Protein AF-A0A6S6S056-F1 (afdb_monomer)

Radius of gyration: 12.27 Å; Cα contacts (8 Å, |Δi|>4): 28; chains: 1; bounding box: 31×21×35 Å

Nearest PDB structures (foldseek):
  1tc3-assembly1_C  TM=7.990E-01  e=1.030E+00  Caenorhabditis elegans
  4yg1-assembly1_C  TM=5.529E-01  e=2.788E-01  Escherichia coli K-12
  5j9i-assembly2_C  TM=6.696E-01  e=1.429E+00  Vibrio cholerae
  4yrv-assembly1_A  TM=7.032E-01  e=2.258E+00  Nostoc sp. PCC 7120 = FACHB-418
  7o81-assembly1_AU  TM=6.084E-01  e=2.747E+00  Oryctolagus cuniculus

Secondary structure (DSSP, 8-state):
----HHHHHHHHHHHHHTT--HHHHHHHHT--HHHHHHHHH-SS--------

Solvent-accessible surface area (backbone atoms only — not comparable to full-atom values): 3339 Å² total; per-residue (Å²): 135,88,78,53,66,68,57,54,51,51,54,52,50,51,28,64,74,70,68,48,52,71,73,54,46,24,62,76,70,70,49,57,61,71,56,51,58,43,35,76,78,46,68,66,78,76,74,78,75,73,86,123

Foldseek 3Di:
DDDDLVRLVVLVVCCVVVVHDLVVSCVVVVHDSVVNVCCVVPSDDDPPPPPD

Sequence (52 aa):
MSYSINFRRKVICTMEEEGLSIRETVKQFRIGSASLSRWINQIEPKASTTRQ

Mean predicted aligned error: 5.56 Å

Structure (mmCIF, N/CA/C/O backbone):
data_AF-A0A6S6S056-F1
#
_entry.id   AF-A0A6S6S056-F1
#
loop_
_atom_site.group_PDB
_atom_site.id
_atom_site.type_symbol
_atom_site.label_atom_id
_atom_site.label_alt_id
_atom_site.label_comp_id
_atom_site.label_asym_id
_atom_site.label_entity_id
_atom_site.label_seq_id
_atom_site.pdbx_PDB_ins_code
_atom_site.Cartn_x
_atom_site.Cartn_y
_atom_site.Cartn_z
_atom_site.occupancy
_atom_site.B_iso_or_equiv
_atom_site.auth_seq_id
_atom_site.auth_comp_id
_atom_site.auth_asym_id
_atom_site.auth_atom_id
_atom_site.pdbx_PDB_model_num
ATOM 1 N N . MET A 1 1 ? 15.171 -13.518 0.926 1.00 60.66 1 MET A N 1
ATOM 2 C CA . MET A 1 1 ? 13.709 -13.473 0.704 1.00 60.66 1 MET A CA 1
ATOM 3 C C . MET A 1 1 ? 13.435 -12.600 -0.514 1.00 60.66 1 MET A C 1
ATOM 5 O O . MET A 1 1 ? 13.841 -11.442 -0.499 1.00 60.66 1 MET A O 1
ATOM 9 N N . SER A 1 2 ? 12.827 -13.133 -1.575 1.00 77.81 2 SER A N 1
ATOM 10 C CA . SER A 1 2 ? 12.414 -12.311 -2.720 1.00 77.81 2 SER A CA 1
ATOM 11 C C . SER A 1 2 ? 10.949 -11.930 -2.545 1.00 77.81 2 SER A C 1
ATOM 13 O O . SER A 1 2 ? 10.077 -12.789 -2.601 1.00 77.81 2 SER A O 1
ATOM 15 N N . TYR A 1 3 ? 10.684 -10.654 -2.275 1.00 88.88 3 TYR A N 1
ATOM 16 C CA . TYR A 1 3 ? 9.322 -10.127 -2.199 1.00 88.88 3 TYR A CA 1
ATOM 17 C C . TYR A 1 3 ? 8.867 -9.682 -3.589 1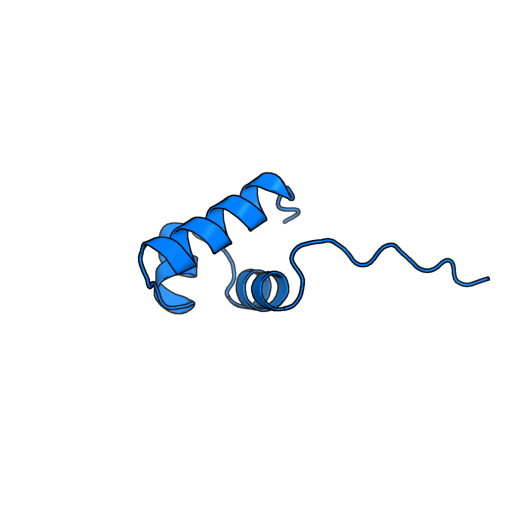.00 88.88 3 TYR A C 1
ATOM 19 O O . TYR A 1 3 ? 9.631 -9.002 -4.286 1.00 88.88 3 TYR A O 1
ATOM 27 N N . SER A 1 4 ? 7.636 -10.026 -3.973 1.00 90.75 4 SER A N 1
ATOM 28 C CA . SER A 1 4 ? 7.044 -9.609 -5.249 1.00 90.75 4 SER A CA 1
ATOM 29 C C . SER A 1 4 ? 6.851 -8.091 -5.306 1.00 90.75 4 SER A C 1
ATOM 31 O O . SER A 1 4 ? 6.682 -7.439 -4.276 1.00 90.75 4 SER A O 1
ATOM 33 N N . ILE A 1 5 ? 6.860 -7.511 -6.509 1.00 90.00 5 ILE A N 1
ATOM 34 C CA . ILE A 1 5 ? 6.691 -6.060 -6.686 1.00 90.00 5 ILE A CA 1
ATOM 35 C C . ILE A 1 5 ? 5.342 -5.564 -6.148 1.00 90.00 5 ILE A C 1
ATOM 37 O O . ILE A 1 5 ? 5.282 -4.525 -5.497 1.00 90.00 5 ILE A O 1
ATOM 41 N N . ASN A 1 6 ? 4.285 -6.361 -6.328 1.00 92.44 6 ASN A N 1
ATOM 42 C CA . ASN A 1 6 ? 2.947 -6.058 -5.823 1.00 92.44 6 ASN A CA 1
ATOM 43 C C . ASN A 1 6 ? 2.924 -6.002 -4.295 1.00 92.44 6 ASN A C 1
ATOM 45 O O . ASN A 1 6 ? 2.312 -5.105 -3.724 1.00 92.44 6 ASN A O 1
ATOM 49 N N . PHE A 1 7 ? 3.636 -6.917 -3.630 1.00 93.50 7 PHE A N 1
ATOM 50 C CA . PHE A 1 7 ? 3.754 -6.889 -2.176 1.00 93.50 7 PHE A CA 1
ATOM 51 C C . PHE A 1 7 ? 4.486 -5.631 -1.701 1.00 93.50 7 PHE A C 1
ATOM 53 O O . PHE A 1 7 ? 4.006 -4.957 -0.798 1.00 93.50 7 PHE A O 1
ATOM 60 N N . ARG A 1 8 ? 5.602 -5.263 -2.345 1.00 93.56 8 ARG A N 1
ATOM 61 C CA . ARG A 1 8 ? 6.352 -4.040 -2.002 1.00 93.56 8 ARG A CA 1
ATOM 62 C C . ARG A 1 8 ? 5.486 -2.791 -2.137 1.00 93.56 8 ARG A C 1
ATOM 64 O O . ARG A 1 8 ? 5.462 -1.983 -1.219 1.00 93.56 8 ARG A O 1
ATOM 71 N N . ARG A 1 9 ? 4.756 -2.666 -3.253 1.00 93.94 9 ARG A N 1
ATOM 72 C CA . ARG A 1 9 ? 3.830 -1.549 -3.495 1.00 93.94 9 ARG A CA 1
ATOM 73 C C . ARG A 1 9 ? 2.742 -1.492 -2.427 1.00 93.94 9 ARG A C 1
ATOM 75 O O . ARG A 1 9 ? 2.547 -0.436 -1.849 1.00 93.94 9 ARG A O 1
ATOM 82 N N . LYS A 1 10 ? 2.120 -2.630 -2.095 1.00 95.38 10 LYS A N 1
ATOM 83 C CA . LYS A 1 10 ? 1.113 -2.701 -1.027 1.00 95.38 10 LYS A CA 1
ATOM 84 C C . LYS A 1 10 ? 1.659 -2.196 0.311 1.00 95.38 10 LYS A C 1
ATOM 86 O O . LYS A 1 10 ? 0.997 -1.405 0.962 1.00 95.38 10 LYS A O 1
ATOM 91 N N . VAL A 1 11 ? 2.862 -2.624 0.696 1.00 95.12 11 VAL A N 1
ATOM 92 C CA . VAL A 1 11 ? 3.494 -2.193 1.953 1.00 95.12 11 VAL A CA 1
ATOM 93 C C . VAL A 1 11 ? 3.720 -0.679 1.980 1.00 95.12 11 VAL A C 1
ATOM 95 O O . VAL A 1 11 ? 3.448 -0.056 3.000 1.00 95.12 11 VAL A O 1
ATOM 98 N N . ILE A 1 12 ? 4.201 -0.090 0.879 1.00 94.31 12 ILE A N 1
ATOM 99 C CA . ILE A 1 12 ? 4.421 1.362 0.802 1.00 94.31 12 ILE A CA 1
ATOM 100 C C . ILE A 1 12 ? 3.096 2.125 0.831 1.00 94.31 12 ILE A C 1
ATOM 102 O O . ILE A 1 12 ? 2.974 3.043 1.631 1.00 94.31 12 ILE A O 1
ATOM 106 N N . CYS A 1 13 ? 2.096 1.707 0.047 1.00 95.44 13 CYS A N 1
ATOM 107 C CA . CYS A 1 13 ? 0.778 2.343 0.064 1.00 95.44 13 CYS A CA 1
ATOM 108 C C . CYS A 1 13 ? 0.167 2.324 1.469 1.00 95.44 13 CYS A C 1
ATOM 110 O O . CYS A 1 13 ? -0.244 3.366 1.954 1.00 95.44 13 CYS A O 1
ATOM 112 N N . THR A 1 14 ? 0.191 1.183 2.167 1.00 95.50 14 THR A N 1
ATOM 113 C CA . THR A 1 14 ? -0.308 1.108 3.549 1.00 95.50 14 THR A CA 1
ATOM 114 C C . THR A 1 14 ? 0.486 2.007 4.501 1.00 95.50 14 THR A C 1
ATOM 116 O O . THR A 1 14 ? -0.108 2.653 5.354 1.00 95.50 14 THR A O 1
ATOM 119 N N . MET A 1 15 ? 1.815 2.091 4.355 1.00 94.81 15 MET A N 1
ATOM 120 C CA . MET A 1 15 ? 2.640 2.984 5.179 1.00 94.81 15 MET A CA 1
ATOM 121 C C . MET A 1 15 ? 2.255 4.459 4.989 1.00 94.81 15 MET A C 1
ATOM 123 O O . MET A 1 15 ? 2.189 5.195 5.969 1.00 94.81 15 MET A O 1
ATOM 127 N N . GLU A 1 16 ? 2.005 4.884 3.750 1.00 94.31 16 GLU A N 1
ATOM 128 C CA . GLU A 1 16 ? 1.614 6.260 3.419 1.00 94.31 16 GLU A CA 1
ATOM 129 C C . GLU A 1 16 ? 0.165 6.569 3.824 1.00 94.31 16 GLU A C 1
ATOM 131 O O . GLU A 1 16 ? -0.090 7.625 4.396 1.00 94.31 16 GLU A O 1
ATOM 136 N N . GLU A 1 17 ? -0.769 5.644 3.582 1.00 96.38 17 GLU A N 1
ATOM 137 C CA . GLU A 1 17 ? -2.193 5.786 3.922 1.00 96.38 17 GLU A CA 1
ATOM 138 C C . GLU A 1 17 ? -2.429 5.834 5.436 1.00 96.38 17 GLU A C 1
ATOM 140 O O . GLU A 1 17 ? -3.220 6.644 5.916 1.00 96.38 17 GLU A O 1
ATOM 145 N N . GLU A 1 18 ? -1.738 4.984 6.196 1.00 94.44 18 GLU A N 1
ATOM 146 C CA . GLU A 1 18 ? -1.872 4.912 7.654 1.00 94.44 18 GLU A CA 1
ATOM 147 C C . GLU A 1 18 ? -0.897 5.857 8.386 1.00 94.44 18 GLU A C 1
ATOM 149 O O . GLU A 1 18 ? -0.957 5.982 9.609 1.00 94.44 18 GLU A O 1
ATOM 154 N N . GLY A 1 19 ? 0.002 6.540 7.663 1.00 94.94 19 GLY A N 1
ATOM 155 C CA . GLY A 1 19 ? 0.996 7.447 8.249 1.00 94.94 19 GLY A CA 1
ATOM 156 C C . GLY A 1 19 ? 2.001 6.745 9.170 1.00 94.94 19 GLY A C 1
ATOM 157 O O . GLY A 1 19 ? 2.496 7.345 10.126 1.00 94.94 19 GLY A O 1
ATOM 158 N N . LEU A 1 20 ? 2.288 5.467 8.912 1.00 94.94 20 LEU A N 1
ATOM 159 C CA . LEU A 1 20 ? 3.116 4.628 9.776 1.00 94.94 20 LEU A CA 1
ATOM 160 C C . LEU A 1 20 ? 4.601 4.955 9.641 1.00 94.94 20 LEU A C 1
ATOM 162 O O . LEU A 1 20 ? 5.126 5.214 8.557 1.00 94.94 20 LEU A O 1
ATOM 166 N N . SER A 1 21 ? 5.338 4.805 10.739 1.00 94.44 21 SER A N 1
ATOM 167 C CA . SER A 1 21 ? 6.795 4.803 10.677 1.00 94.44 21 SER A CA 1
ATOM 168 C C . SER A 1 21 ? 7.336 3.508 10.057 1.00 94.44 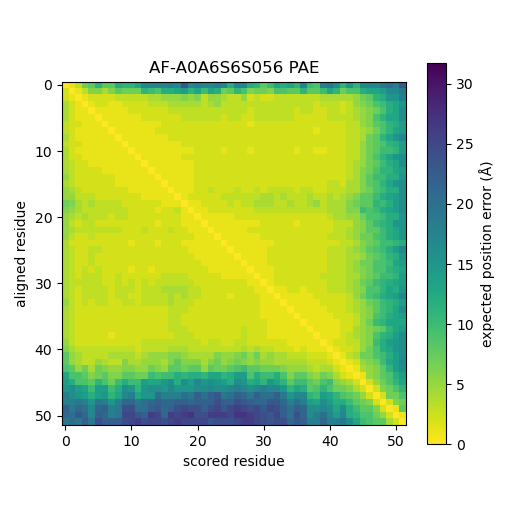21 SER A C 1
ATOM 170 O O . SER A 1 21 ? 6.702 2.446 10.061 1.00 94.44 21 SER A O 1
ATOM 172 N N . ILE A 1 22 ? 8.596 3.553 9.609 1.00 93.06 22 ILE A N 1
ATOM 173 C CA . ILE A 1 22 ? 9.334 2.368 9.135 1.00 93.06 22 ILE A CA 1
ATOM 174 C C . ILE A 1 22 ? 9.288 1.244 10.182 1.00 93.06 22 ILE A C 1
ATOM 176 O O . ILE A 1 22 ? 9.136 0.078 9.828 1.00 93.06 22 ILE A O 1
ATOM 180 N N . ARG A 1 23 ? 9.404 1.580 11.476 1.00 94.69 23 ARG A N 1
ATOM 181 C CA . ARG A 1 23 ? 9.433 0.603 12.579 1.00 94.69 23 ARG A CA 1
ATOM 182 C C . ARG A 1 23 ? 8.088 -0.087 12.794 1.00 94.69 23 ARG A C 1
ATOM 184 O O . ARG A 1 23 ? 8.068 -1.262 13.155 1.00 94.69 23 ARG A O 1
ATOM 191 N N . GLU A 1 24 ? 6.990 0.627 12.605 1.00 95.62 24 GLU A N 1
ATOM 192 C CA . GLU A 1 24 ? 5.640 0.068 12.722 1.00 95.62 24 GLU A CA 1
ATOM 193 C C . GLU A 1 24 ? 5.335 -0.816 11.519 1.00 95.62 24 GLU A C 1
ATOM 195 O O . GLU A 1 24 ? 4.986 -1.985 11.680 1.00 95.62 24 GLU A O 1
ATOM 200 N N . THR A 1 25 ? 5.639 -0.318 10.323 1.00 96.31 25 THR A N 1
ATOM 201 C CA . THR A 1 25 ? 5.445 -1.042 9.064 1.00 96.31 25 THR A CA 1
ATOM 202 C C . THR A 1 25 ? 6.216 -2.366 9.042 1.00 96.31 25 THR A C 1
ATOM 204 O O . THR A 1 25 ? 5.669 -3.412 8.690 1.00 96.31 25 THR A O 1
ATOM 207 N N . VAL A 1 26 ? 7.483 -2.387 9.478 1.00 95.38 26 VAL A N 1
ATOM 208 C CA . VAL A 1 26 ? 8.276 -3.635 9.498 1.00 95.38 26 VAL A CA 1
ATOM 209 C C . VAL A 1 26 ? 7.728 -4.660 10.487 1.00 95.38 26 VAL A C 1
ATOM 211 O O . VAL A 1 26 ? 7.816 -5.858 10.222 1.00 95.38 26 VAL A O 1
ATOM 214 N N . LYS A 1 27 ? 7.131 -4.211 11.600 1.00 95.75 27 LYS A N 1
ATOM 215 C CA . LYS A 1 27 ? 6.471 -5.090 12.575 1.00 95.75 27 LYS A CA 1
ATOM 216 C C . LYS A 1 27 ? 5.163 -5.647 12.017 1.00 95.75 27 LYS A C 1
ATOM 218 O O . LYS A 1 27 ? 4.940 -6.851 12.123 1.00 95.75 27 LYS A O 1
ATOM 223 N N . GLN A 1 28 ? 4.346 -4.803 11.388 1.00 94.62 28 GLN A N 1
ATOM 224 C CA . GLN A 1 28 ? 3.056 -5.174 10.799 1.00 94.62 28 GLN A CA 1
ATOM 225 C C . GLN A 1 28 ? 3.213 -6.200 9.675 1.00 94.62 28 GLN A C 1
ATOM 227 O O . GLN A 1 28 ? 2.532 -7.222 9.665 1.00 94.62 28 GLN A O 1
ATOM 232 N N . PHE A 1 29 ? 4.171 -5.981 8.773 1.00 93.19 29 PHE A N 1
ATOM 233 C CA . PHE A 1 29 ? 4.410 -6.862 7.628 1.00 93.19 29 PHE A CA 1
ATOM 234 C C . PHE A 1 29 ? 5.470 -7.943 7.880 1.00 93.19 29 PHE A C 1
ATOM 236 O O . PHE A 1 29 ? 5.729 -8.757 6.994 1.00 93.19 29 PHE A O 1
ATOM 243 N N . ARG A 1 30 ? 6.080 -7.969 9.075 1.00 94.19 30 ARG A N 1
ATOM 244 C CA . ARG A 1 30 ? 7.169 -8.887 9.466 1.00 94.19 30 ARG A CA 1
ATOM 245 C C . ARG A 1 30 ? 8.305 -8.936 8.439 1.00 94.19 30 ARG A C 1
ATOM 247 O O . ARG A 1 30 ? 8.813 -10.001 8.090 1.00 94.19 30 ARG A O 1
ATOM 254 N N . ILE A 1 31 ? 8.697 -7.765 7.949 1.00 94.19 31 ILE A N 1
ATOM 255 C CA . ILE A 1 31 ? 9.788 -7.595 6.985 1.00 94.19 31 ILE A CA 1
ATOM 256 C C . ILE A 1 31 ? 11.024 -7.001 7.659 1.00 94.19 31 ILE A C 1
ATOM 258 O O . ILE A 1 31 ? 10.966 -6.480 8.767 1.00 94.19 31 ILE A O 1
ATOM 262 N N . GLY A 1 32 ? 12.171 -7.058 6.983 1.00 93.44 32 GLY A N 1
ATOM 263 C CA . GLY A 1 32 ? 13.384 -6.408 7.476 1.00 93.44 32 GLY A CA 1
ATOM 264 C C . GLY A 1 32 ? 13.371 -4.903 7.208 1.00 93.44 32 GLY A C 1
ATOM 265 O O . GLY A 1 32 ? 13.046 -4.480 6.097 1.00 93.44 32 GLY A O 1
ATOM 266 N N . SER A 1 33 ? 13.827 -4.099 8.172 1.00 93.31 33 SER A N 1
ATOM 267 C CA . SER A 1 33 ? 13.930 -2.637 8.027 1.00 93.31 33 SER A CA 1
ATOM 268 C C . SER A 1 33 ? 14.745 -2.218 6.808 1.00 93.31 33 SER A C 1
ATOM 270 O O . SER A 1 33 ? 14.319 -1.349 6.058 1.00 93.31 33 SER A O 1
ATOM 272 N N . ALA A 1 34 ? 15.856 -2.908 6.532 1.00 91.31 34 ALA A N 1
ATOM 273 C CA . ALA A 1 34 ? 16.674 -2.645 5.348 1.00 91.31 34 ALA A CA 1
ATOM 274 C C . ALA A 1 34 ? 15.921 -2.897 4.028 1.00 91.31 3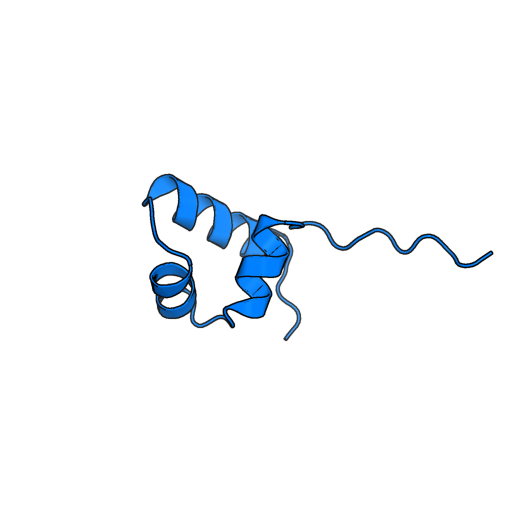4 ALA A C 1
ATOM 276 O O . ALA A 1 34 ? 16.172 -2.219 3.034 1.00 91.31 34 ALA A O 1
ATOM 277 N N . SER A 1 35 ? 14.983 -3.855 4.008 1.00 91.62 35 SER A N 1
ATOM 278 C CA . SER A 1 35 ? 14.156 -4.114 2.824 1.00 91.62 35 SER A CA 1
ATOM 279 C C . SER A 1 35 ? 13.182 -2.966 2.588 1.00 91.62 35 SER A C 1
ATOM 281 O O . SER A 1 35 ? 13.120 -2.457 1.474 1.00 91.62 35 SER A O 1
ATOM 283 N N . LEU A 1 36 ? 12.494 -2.513 3.641 1.00 92.88 36 LEU A N 1
ATOM 284 C CA . LEU A 1 36 ? 11.559 -1.395 3.544 1.00 92.88 36 LEU A CA 1
ATOM 285 C C . LEU A 1 36 ? 12.268 -0.091 3.162 1.00 92.88 36 LEU A C 1
ATOM 287 O O . LEU A 1 36 ? 11.854 0.568 2.215 1.00 92.88 36 LEU A O 1
ATOM 291 N N . SER A 1 37 ? 13.388 0.238 3.814 1.00 92.81 37 SER A N 1
ATOM 292 C CA . SER A 1 37 ? 14.196 1.412 3.458 1.00 92.81 37 SER A CA 1
ATOM 293 C C . SER A 1 37 ? 14.659 1.369 2.002 1.00 92.81 37 SER A C 1
ATOM 295 O O . SER A 1 37 ? 14.669 2.396 1.326 1.00 92.81 37 SER A O 1
ATOM 297 N N . ARG A 1 38 ? 15.008 0.186 1.482 1.00 91.50 38 ARG A N 1
ATOM 298 C CA . ARG A 1 38 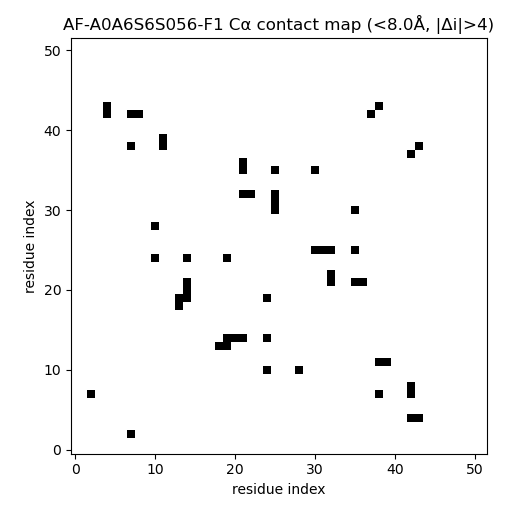? 15.358 0.037 0.069 1.00 91.50 38 ARG A CA 1
ATOM 299 C C . ARG A 1 38 ? 14.165 0.308 -0.839 1.00 91.50 38 ARG A C 1
ATOM 301 O O . ARG A 1 38 ? 14.354 0.967 -1.848 1.00 91.50 38 ARG A O 1
ATOM 308 N N . TRP A 1 39 ? 12.971 -0.177 -0.502 1.00 92.50 39 TRP A N 1
ATOM 309 C CA . TRP A 1 39 ? 11.776 0.026 -1.326 1.00 92.50 39 TRP A CA 1
ATOM 310 C C . TRP A 1 39 ? 11.328 1.483 -1.352 1.00 92.50 39 TRP A C 1
ATOM 312 O O . TRP A 1 39 ? 10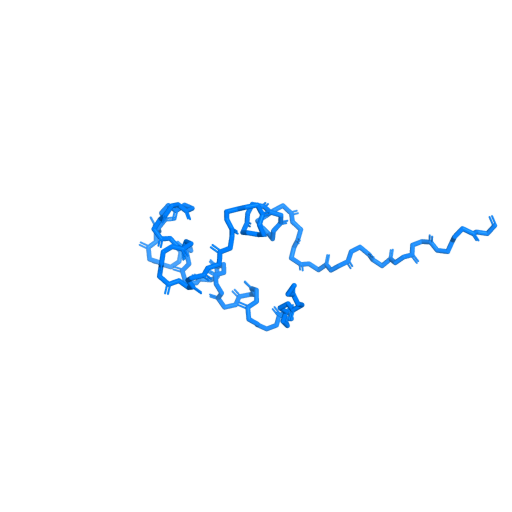.983 1.962 -2.423 1.00 92.50 39 TRP A O 1
ATOM 322 N N . ILE A 1 40 ? 11.414 2.193 -0.223 1.00 90.19 40 ILE A N 1
ATOM 323 C CA . ILE A 1 40 ? 11.105 3.632 -0.151 1.00 90.19 40 ILE A CA 1
ATOM 324 C C . ILE A 1 40 ? 11.973 4.418 -1.140 1.00 90.19 40 ILE A C 1
ATOM 326 O O . ILE A 1 40 ? 11.478 5.276 -1.857 1.00 90.19 40 ILE A O 1
ATOM 330 N N . ASN A 1 41 ? 13.264 4.085 -1.226 1.00 89.06 41 ASN A N 1
ATOM 331 C CA . ASN A 1 41 ? 14.165 4.711 -2.194 1.00 89.06 41 ASN A CA 1
ATOM 332 C C . ASN A 1 41 ? 13.985 4.159 -3.619 1.00 89.06 41 ASN A C 1
ATOM 334 O O . ASN A 1 41 ? 14.192 4.868 -4.599 1.00 89.06 41 ASN A O 1
ATOM 338 N N 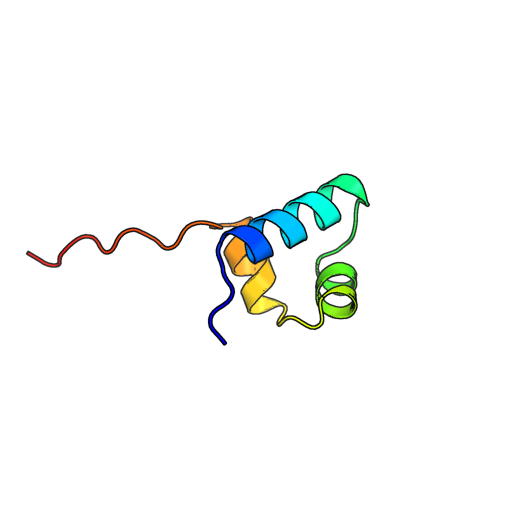. GLN A 1 42 ? 13.675 2.867 -3.741 1.00 86.75 42 GLN A N 1
ATOM 339 C CA . GLN A 1 42 ? 13.603 2.148 -5.004 1.00 86.75 42 GLN A CA 1
ATOM 340 C C . GLN A 1 42 ? 12.728 0.881 -4.891 1.00 86.75 42 GLN A C 1
ATOM 342 O O . GLN A 1 42 ? 13.191 -0.201 -4.508 1.00 86.75 42 GLN A O 1
ATOM 347 N N . ILE A 1 43 ? 11.458 0.999 -5.291 1.00 84.25 43 ILE A N 1
ATOM 348 C CA . ILE A 1 43 ? 10.491 -0.115 -5.334 1.00 84.25 43 ILE A CA 1
ATOM 349 C C . ILE A 1 43 ? 10.846 -1.123 -6.438 1.00 84.25 43 ILE A C 1
ATOM 351 O O . ILE A 1 43 ? 10.850 -2.341 -6.203 1.00 84.25 43 ILE A O 1
ATOM 355 N N . GLU A 1 44 ? 11.163 -0.621 -7.636 1.00 78.50 44 GLU A N 1
ATOM 356 C CA . GLU A 1 44 ? 11.439 -1.450 -8.806 1.00 78.50 44 GLU A CA 1
ATOM 357 C C . GLU A 1 44 ? 12.905 -1.881 -8.821 1.00 78.50 44 GLU A C 1
ATOM 359 O O . GLU A 1 44 ? 13.795 -1.047 -8.634 1.00 78.50 44 GLU A O 1
ATOM 364 N N . PRO A 1 45 ? 13.202 -3.178 -9.022 1.00 69.00 45 PRO A N 1
ATOM 365 C CA . PRO A 1 45 ? 14.582 -3.610 -9.168 1.00 69.00 45 PRO A CA 1
ATOM 366 C C . PRO A 1 45 ? 15.225 -2.812 -10.303 1.00 69.00 45 PRO A C 1
ATOM 368 O O . PRO A 1 45 ? 14.653 -2.714 -11.385 1.00 69.00 45 PRO A O 1
ATOM 371 N N . LYS A 1 46 ? 16.403 -2.227 -10.046 1.00 66.94 46 LYS A N 1
ATOM 372 C CA . LYS A 1 46 ? 17.177 -1.536 -11.082 1.00 66.94 46 LYS A CA 1
ATOM 373 C C . LYS A 1 46 ? 17.319 -2.525 -12.233 1.00 66.94 46 LYS A C 1
ATOM 375 O O . LYS A 1 46 ? 17.899 -3.593 -12.018 1.00 66.94 46 LYS A O 1
ATOM 380 N N . ALA A 1 47 ? 16.733 -2.209 -13.391 1.00 59.12 47 ALA A N 1
ATOM 381 C CA . ALA A 1 47 ? 16.959 -2.985 -14.598 1.00 59.12 47 ALA A CA 1
ATOM 382 C C . ALA A 1 47 ? 18.474 -3.121 -14.709 1.00 59.12 47 ALA A C 1
ATOM 384 O O . ALA A 1 47 ? 19.187 -2.118 -14.625 1.00 59.12 47 ALA A O 1
ATOM 385 N N . SER A 1 48 ? 18.960 -4.361 -14.716 1.00 53.41 48 SER A N 1
ATOM 386 C CA . SER A 1 48 ? 20.382 -4.629 -14.836 1.00 53.41 48 SER A CA 1
ATOM 387 C C . SER A 1 48 ? 20.827 -3.931 -16.113 1.00 53.41 48 SER A C 1
ATOM 389 O O . SER A 1 48 ? 20.489 -4.370 -17.206 1.00 53.41 48 SER A O 1
ATOM 391 N N . THR A 1 49 ? 21.505 -2.791 -15.985 1.00 54.03 49 THR A N 1
ATOM 392 C CA . THR A 1 49 ? 22.285 -2.254 -17.087 1.00 54.03 49 THR A CA 1
ATOM 393 C C . THR A 1 49 ? 23.324 -3.320 -17.342 1.00 54.03 49 THR A C 1
ATOM 395 O O . THR A 1 49 ? 24.223 -3.519 -16.519 1.00 54.03 49 THR A O 1
ATOM 398 N N . THR A 1 50 ? 23.101 -4.070 -18.417 1.00 53.22 50 THR A N 1
ATOM 399 C CA . THR A 1 50 ? 24.060 -4.949 -19.064 1.00 53.22 50 THR A CA 1
ATOM 400 C C . THR A 1 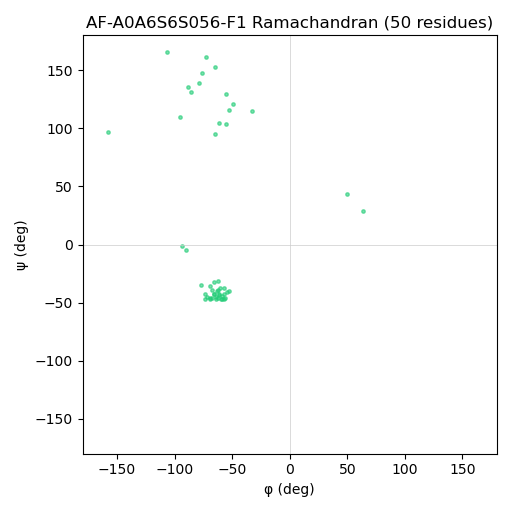50 ? 25.436 -4.319 -18.911 1.00 53.22 50 THR A C 1
ATOM 402 O O . THR A 1 50 ? 25.663 -3.212 -19.399 1.00 53.22 50 THR A O 1
ATOM 405 N N . ARG A 1 51 ? 26.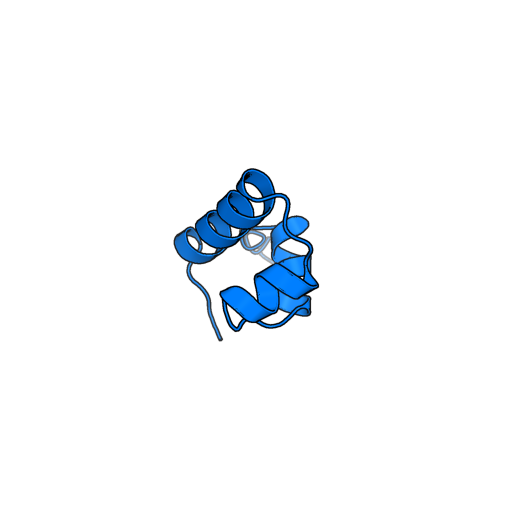337 -4.979 -18.176 1.00 56.12 51 ARG A N 1
ATOM 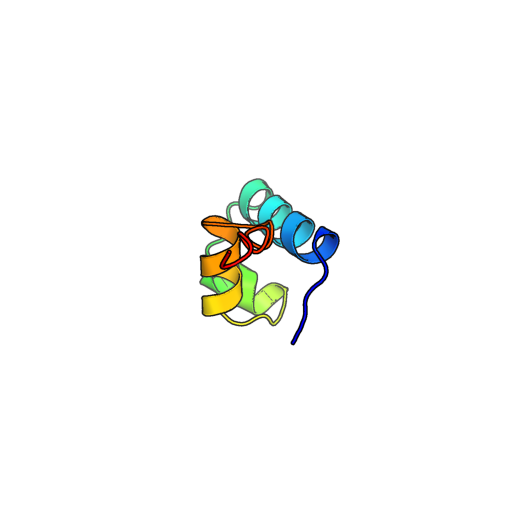406 C CA . ARG A 1 51 ? 27.765 -4.725 -18.358 1.00 56.12 51 ARG A CA 1
ATOM 407 C C . ARG A 1 51 ? 28.055 -5.197 -19.782 1.00 56.12 51 ARG A C 1
ATOM 409 O O . ARG A 1 51 ? 28.111 -6.403 -20.007 1.00 56.12 51 ARG A O 1
ATOM 416 N N . GLN A 1 52 ? 28.024 -4.254 -20.723 1.00 46.31 52 GLN A N 1
ATOM 417 C CA . GLN A 1 52 ? 28.616 -4.417 -22.049 1.00 46.31 52 GLN A CA 1
ATOM 418 C C . GLN A 1 52 ? 30.130 -4.526 -21.883 1.00 46.31 52 GLN A C 1
ATOM 420 O O . GLN A 1 52 ? 30.658 -3.848 -20.968 1.00 46.31 52 GLN A O 1
#

pLDDT: mean 86.44, std 13.96, range [46.31, 96.38]